Protein AF-A0A6D2LG06-F1 (afdb_monomer_lite)

Secondary structure (DSSP, 8-state):
--HHHHHHHHTS--TT---HHHHHHHHHTTTTIIIIISTTTTTSSEEEEEEEEEETTEEEEEEEEEESSS-HHHHHHHHHHHHHHHHHHTS--HHHHHHHHHHHHHHHTT--HHHHHHHHHTT---TTHHHHHHHHHHH--HHHHHHHHHHHT-TTSTT---------

Radius of gyration: 17.41 Å; chains: 1; bounding box: 49×42×38 Å

Foldseek 3Di:
DVVVVVVVVVVPDPVLDQDLLLQQLQFAPDLLCPDPPQVCPPPPAKGWHWGWDDDPNDTDIDIDIGGPPDFQVVVVVVVLVSLVCSLVSLVDDPVVLVVSLVVSLVVLVVDDPVNQVVCVVVVNDDVCVSVVSSVSSVPDDSVSVSVVSVQARDPPHPNHDDDDDGDD

Structure (mmCIF, N/CA/C/O backbone):
data_AF-A0A6D2LG06-F1
#
_entry.id   AF-A0A6D2LG06-F1
#
loop_
_atom_site.group_PDB
_atom_site.id
_atom_site.type_symbol
_atom_site.label_atom_id
_atom_site.label_alt_id
_atom_site.label_comp_id
_atom_site.label_asym_id
_atom_site.label_entity_id
_atom_site.label_seq_id
_atom_site.pdbx_PDB_ins_code
_atom_site.Cartn_x
_atom_site.Cartn_y
_atom_site.Cartn_z
_atom_site.occupancy
_atom_site.B_iso_or_equiv
_atom_site.auth_seq_id
_atom_site.auth_comp_id
_atom_site.auth_asym_id
_atom_site.auth_atom_id
_atom_site.pdbx_PDB_model_num
ATOM 1 N N . MET A 1 1 ? 32.817 18.901 1.011 1.00 42.38 1 MET A N 1
ATOM 2 C CA . MET A 1 1 ? 32.138 17.784 0.324 1.00 42.38 1 MET A CA 1
ATOM 3 C C . MET A 1 1 ? 31.157 17.001 1.199 1.00 42.38 1 MET A C 1
ATOM 5 O O . MET A 1 1 ? 30.366 16.271 0.635 1.00 42.38 1 MET A O 1
ATOM 9 N N . THR A 1 2 ? 31.165 17.125 2.533 1.00 41.84 2 THR A N 1
ATOM 10 C CA . THR A 1 2 ? 30.118 16.548 3.411 1.00 41.84 2 THR A CA 1
ATOM 11 C C . THR A 1 2 ? 28.991 17.535 3.736 1.00 41.84 2 THR A C 1
ATOM 13 O O . THR A 1 2 ? 27.842 17.131 3.815 1.00 41.84 2 THR A O 1
ATOM 16 N N . ARG A 1 3 ? 29.293 18.837 3.825 1.00 33.38 3 ARG A N 1
ATOM 17 C CA . ARG A 1 3 ? 28.311 19.886 4.161 1.00 33.38 3 ARG A CA 1
ATOM 18 C C . ARG A 1 3 ? 27.255 20.164 3.083 1.00 33.38 3 ARG A C 1
ATOM 20 O O . ARG A 1 3 ? 26.100 20.366 3.414 1.00 33.38 3 ARG A O 1
ATOM 27 N N . GLU A 1 4 ? 27.634 20.123 1.807 1.00 34.78 4 GLU A N 1
ATOM 28 C CA . GLU A 1 4 ? 26.704 20.399 0.694 1.00 34.78 4 GLU A CA 1
ATOM 29 C C . GLU A 1 4 ? 25.677 19.273 0.490 1.00 34.78 4 GLU A C 1
ATOM 31 O O . GLU A 1 4 ? 24.581 19.521 0.000 1.00 34.78 4 GLU A O 1
ATOM 36 N N . VAL A 1 5 ? 26.005 18.038 0.895 1.00 41.12 5 VAL A N 1
ATOM 37 C CA . VAL A 1 5 ? 25.062 16.907 0.857 1.00 41.12 5 VAL A CA 1
ATOM 38 C C . VAL A 1 5 ? 24.043 17.028 1.993 1.00 41.12 5 VAL A C 1
ATOM 40 O O . VAL A 1 5 ? 22.872 16.752 1.780 1.00 41.12 5 VAL A O 1
ATOM 43 N N . GLU A 1 6 ? 24.454 17.501 3.174 1.00 33.97 6 GLU A N 1
ATOM 44 C CA . GLU A 1 6 ? 23.535 17.764 4.292 1.00 33.97 6 GLU A CA 1
ATOM 45 C C . GLU A 1 6 ? 22.590 18.944 4.006 1.00 33.97 6 GLU A C 1
ATOM 47 O O . GLU A 1 6 ? 21.411 18.864 4.340 1.00 33.97 6 GLU A O 1
ATOM 52 N N . GLU A 1 7 ? 23.066 20.003 3.341 1.00 32.66 7 GLU A N 1
ATOM 53 C CA . GLU A 1 7 ? 22.232 21.159 2.969 1.00 32.66 7 GLU A CA 1
ATOM 54 C C . GLU A 1 7 ? 21.207 20.826 1.872 1.00 32.66 7 GLU A C 1
ATOM 56 O O . GLU A 1 7 ? 20.058 21.244 1.977 1.00 32.66 7 GLU A O 1
ATOM 61 N N . LEU A 1 8 ? 21.561 20.002 0.876 1.00 36.19 8 LEU A N 1
ATOM 62 C CA . LEU A 1 8 ? 20.605 19.537 -0.143 1.00 36.19 8 LEU A CA 1
ATOM 63 C C . LEU A 1 8 ? 19.576 18.535 0.407 1.00 36.19 8 LEU A C 1
ATOM 65 O O . LEU A 1 8 ? 18.448 18.478 -0.076 1.00 36.19 8 LEU A O 1
ATOM 69 N N . VAL A 1 9 ? 19.947 17.749 1.422 1.00 40.38 9 VAL A N 1
ATOM 70 C CA . VAL A 1 9 ? 19.045 16.785 2.078 1.00 40.38 9 VAL A CA 1
ATOM 71 C C . VAL A 1 9 ? 18.118 17.481 3.082 1.00 40.38 9 VAL A C 1
ATOM 73 O O . VAL A 1 9 ? 16.970 17.068 3.239 1.00 40.38 9 VAL A O 1
ATOM 76 N N . GLY A 1 10 ? 18.571 18.574 3.706 1.00 31.59 10 GLY A N 1
ATOM 77 C CA . GLY A 1 10 ? 17.781 19.373 4.646 1.00 31.59 10 GLY A CA 1
ATOM 78 C C . GLY A 1 10 ? 16.584 20.102 4.024 1.00 31.59 10 GLY A C 1
ATOM 79 O O . GLY A 1 10 ? 15.622 20.385 4.733 1.00 31.59 10 GLY A O 1
ATOM 80 N N . GLU A 1 11 ? 16.601 20.365 2.713 1.00 30.53 11 GLU A N 1
ATOM 81 C CA . GLU A 1 11 ? 15.498 21.041 2.007 1.00 30.53 11 GLU A CA 1
ATOM 82 C C . GLU A 1 11 ? 14.460 20.084 1.391 1.00 30.53 11 GLU A C 1
ATOM 84 O O . GLU A 1 11 ? 13.410 20.535 0.936 1.00 30.53 11 GLU A O 1
ATOM 89 N N . MET A 1 12 ? 14.703 18.767 1.384 1.00 35.00 12 MET A N 1
ATOM 90 C CA . MET A 1 12 ? 13.849 17.803 0.668 1.00 35.00 12 MET A CA 1
ATOM 91 C C . MET A 1 12 ? 12.936 16.940 1.543 1.00 35.00 12 MET A C 1
ATOM 93 O O . MET A 1 12 ? 12.132 16.180 1.002 1.00 35.00 12 MET A O 1
ATOM 97 N N . ILE A 1 13 ? 13.012 17.051 2.868 1.00 41.22 13 ILE A N 1
ATOM 98 C CA . ILE A 1 13 ? 12.157 16.269 3.764 1.00 41.22 13 ILE A CA 1
ATOM 99 C C . ILE A 1 13 ? 11.499 17.219 4.756 1.00 41.22 13 ILE A C 1
ATOM 101 O O . ILE A 1 13 ? 11.988 17.457 5.859 1.00 41.22 13 ILE A O 1
ATOM 105 N N . GLU A 1 14 ? 10.340 17.755 4.368 1.00 33.69 14 GLU A N 1
ATOM 106 C CA . GLU A 1 14 ? 9.369 18.139 5.385 1.00 33.69 14 GLU A CA 1
ATOM 107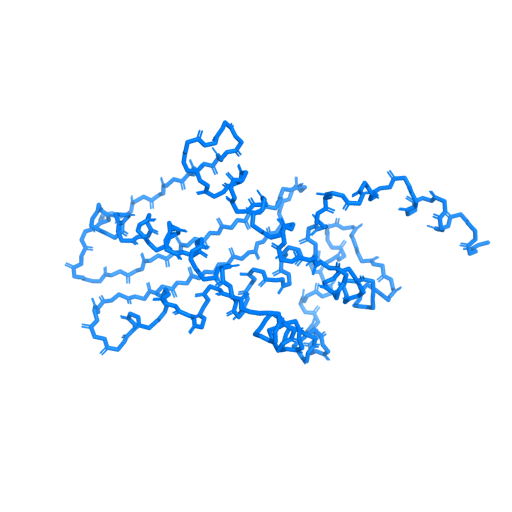 C C . GLU A 1 14 ? 9.100 16.890 6.243 1.00 33.69 14 GLU A C 1
ATOM 109 O O . GLU A 1 14 ? 8.805 15.834 5.678 1.00 33.69 14 GLU A O 1
ATOM 114 N N . PRO A 1 15 ? 9.148 16.976 7.585 1.00 38.56 15 PRO A N 1
ATOM 115 C CA . PRO A 1 15 ? 9.020 15.833 8.506 1.00 38.56 15 PRO A CA 1
ATOM 116 C C . PRO A 1 15 ? 7.653 15.113 8.458 1.00 38.56 15 PRO A C 1
ATOM 118 O O . PRO A 1 15 ? 7.341 14.296 9.319 1.00 38.56 15 PRO A O 1
ATOM 121 N N . GLN A 1 16 ? 6.826 15.444 7.466 1.00 48.50 16 GLN A N 1
ATOM 122 C CA . GLN A 1 16 ? 5.448 15.011 7.254 1.00 48.50 16 GLN A CA 1
ATOM 123 C C . GLN A 1 16 ? 5.297 14.168 5.974 1.00 48.50 16 GLN A C 1
ATOM 125 O O . GLN A 1 16 ? 4.224 13.622 5.723 1.00 48.50 16 GLN A O 1
ATOM 130 N N . HIS A 1 17 ? 6.352 14.047 5.159 1.00 63.69 17 HIS A N 1
ATOM 131 C CA . HIS A 1 17 ? 6.322 13.302 3.905 1.00 63.69 17 HIS A CA 1
ATOM 132 C C . HIS A 1 17 ? 7.264 12.098 3.961 1.00 63.69 17 HIS A C 1
ATOM 134 O O . HIS A 1 17 ? 8.480 12.243 3.992 1.00 63.69 17 HIS A O 1
ATOM 140 N N . MET A 1 18 ? 6.667 10.904 3.953 1.00 74.19 18 MET A N 1
ATOM 141 C CA . MET A 1 18 ? 7.368 9.637 3.752 1.00 74.19 18 MET A CA 1
ATOM 142 C C . MET A 1 18 ? 8.016 9.630 2.365 1.00 74.19 18 MET A C 1
ATOM 144 O O . MET A 1 18 ? 7.338 9.862 1.358 1.00 74.19 18 MET A O 1
ATOM 148 N N . SER A 1 19 ? 9.313 9.351 2.303 1.00 76.56 19 SER A N 1
ATOM 149 C CA . SER A 1 19 ? 10.048 9.265 1.055 1.00 76.56 19 SER A CA 1
ATOM 150 C C . SER A 1 19 ? 9.520 8.113 0.202 1.00 76.56 19 SER A C 1
ATOM 152 O O . SER A 1 19 ? 9.032 7.101 0.714 1.00 76.56 19 SER A O 1
ATOM 154 N N . PRO A 1 20 ? 9.647 8.212 -1.126 1.00 73.62 20 PRO A N 1
ATOM 155 C CA . PRO A 1 20 ? 9.288 7.125 -2.023 1.00 73.62 20 PRO A CA 1
ATOM 156 C C . PRO A 1 20 ? 9.930 5.774 -1.706 1.00 73.62 20 PRO A C 1
ATOM 158 O O . PRO A 1 20 ? 9.321 4.734 -1.946 1.00 73.62 20 PRO A O 1
ATOM 161 N N . LEU A 1 21 ? 11.165 5.790 -1.202 1.00 73.25 21 LEU A N 1
ATOM 162 C CA . LEU A 1 21 ? 11.907 4.577 -0.882 1.00 73.25 21 LEU A CA 1
ATOM 163 C C . LEU A 1 21 ? 11.413 3.987 0.434 1.00 73.25 21 LEU A C 1
ATOM 165 O O . LEU A 1 21 ? 11.135 2.796 0.475 1.00 73.25 21 LEU A O 1
ATOM 169 N N . ALA A 1 22 ? 11.185 4.811 1.463 1.00 76.88 22 ALA A N 1
ATOM 170 C CA . ALA A 1 22 ? 10.521 4.362 2.685 1.00 76.88 22 ALA A CA 1
ATOM 171 C C . ALA A 1 22 ? 9.117 3.811 2.388 1.00 76.88 22 ALA A C 1
ATOM 173 O O . ALA A 1 22 ? 8.755 2.750 2.890 1.00 76.88 22 ALA A O 1
ATOM 174 N N . PHE A 1 23 ? 8.360 4.465 1.502 1.00 78.38 23 PHE A N 1
ATOM 175 C CA . PHE A 1 23 ? 7.058 3.992 1.037 1.00 78.38 23 PHE A CA 1
ATOM 176 C C . PHE A 1 23 ? 7.151 2.631 0.343 1.00 78.38 23 PHE A C 1
ATOM 178 O O . PHE A 1 23 ? 6.458 1.695 0.736 1.00 78.38 23 PHE A O 1
ATOM 185 N N . LYS A 1 24 ? 8.026 2.489 -0.658 1.00 76.44 24 LYS A N 1
ATOM 186 C CA . LYS A 1 24 ? 8.231 1.210 -1.347 1.00 76.44 24 LYS A CA 1
ATOM 187 C C . LYS A 1 24 ? 8.612 0.125 -0.341 1.00 76.44 24 LYS A C 1
ATOM 189 O O . LYS A 1 24 ? 7.967 -0.911 -0.294 1.00 76.44 24 LYS A O 1
ATOM 194 N N . THR A 1 25 ? 9.576 0.396 0.526 1.00 76.12 25 THR A N 1
ATOM 195 C CA . THR A 1 25 ? 10.083 -0.547 1.528 1.00 76.12 25 THR A CA 1
ATOM 196 C C . THR A 1 25 ? 9.021 -0.970 2.551 1.00 76.12 25 THR A C 1
ATOM 198 O O . THR A 1 25 ? 8.910 -2.153 2.868 1.00 76.12 25 THR A O 1
ATOM 201 N N . LEU A 1 26 ? 8.173 -0.048 3.012 1.00 76.19 26 LEU A N 1
ATOM 202 C CA . LEU A 1 26 ? 7.071 -0.359 3.924 1.00 76.19 26 LEU A CA 1
ATOM 203 C C . LEU A 1 26 ? 5.962 -1.170 3.224 1.00 76.19 26 LEU A C 1
ATOM 205 O O . LEU A 1 26 ? 5.552 -2.248 3.668 1.00 76.19 26 LEU A O 1
ATOM 209 N N . PHE A 1 27 ? 5.468 -0.677 2.095 1.00 74.44 27 PHE A N 1
ATOM 210 C CA . PHE A 1 27 ? 4.250 -1.208 1.482 1.00 74.44 27 PHE A CA 1
ATOM 211 C C . PHE A 1 27 ? 4.489 -2.394 0.534 1.00 74.44 27 PHE A C 1
ATOM 213 O O . PHE A 1 27 ? 3.520 -3.031 0.125 1.00 74.44 27 PHE A O 1
ATOM 220 N N . SER A 1 28 ? 5.743 -2.718 0.198 1.00 65.62 28 SER A N 1
ATOM 221 C CA . SER A 1 28 ? 6.082 -3.758 -0.782 1.00 65.62 28 SER A CA 1
ATOM 222 C C . SER A 1 28 ? 5.862 -5.189 -0.279 1.00 65.62 28 SER A C 1
ATOM 224 O O . SER A 1 28 ? 5.383 -5.995 -1.069 1.00 65.62 28 SER A O 1
ATOM 226 N N . ARG A 1 29 ? 6.198 -5.556 0.976 1.00 59.00 29 ARG A N 1
ATOM 227 C CA . ARG A 1 29 ? 6.315 -7.003 1.314 1.00 59.00 29 ARG A CA 1
ATOM 228 C C . ARG A 1 29 ? 5.766 -7.529 2.649 1.00 59.00 29 ARG A C 1
ATOM 230 O O . ARG A 1 29 ? 5.432 -8.705 2.667 1.00 59.00 29 ARG A O 1
ATOM 237 N N . PRO A 1 30 ? 5.592 -6.765 3.749 1.00 53.97 30 PRO A N 1
ATOM 238 C CA . PRO A 1 30 ? 4.996 -7.382 4.951 1.00 53.97 30 PRO A CA 1
ATOM 239 C C . PRO A 1 30 ? 3.663 -6.785 5.422 1.00 53.97 30 PRO A C 1
ATOM 241 O O . PRO A 1 30 ? 2.881 -7.490 6.053 1.00 53.97 30 PRO A O 1
ATOM 244 N N . PHE A 1 31 ? 3.348 -5.516 5.138 1.00 51.00 31 PHE A N 1
ATOM 245 C CA . PHE A 1 31 ? 2.229 -4.868 5.843 1.00 51.00 31 PHE A CA 1
ATOM 246 C C . PHE A 1 31 ? 0.852 -5.306 5.332 1.00 51.00 31 PHE A C 1
ATOM 248 O O . PHE A 1 31 ? -0.063 -5.564 6.112 1.00 51.00 31 PHE A O 1
ATOM 255 N N . LEU A 1 32 ? 0.710 -5.408 4.010 1.00 49.75 32 LEU A N 1
ATOM 256 C CA . LEU A 1 32 ? -0.547 -5.803 3.373 1.00 49.75 32 LEU A CA 1
ATOM 257 C C . LEU A 1 32 ? -0.572 -7.307 3.097 1.00 49.75 32 LEU A C 1
ATOM 259 O O . LEU A 1 32 ? -1.595 -7.947 3.326 1.00 49.75 32 LEU A O 1
ATOM 263 N N . GLN A 1 33 ? 0.580 -7.873 2.725 1.00 48.03 33 GLN A N 1
ATOM 264 C CA . GLN A 1 33 ? 0.729 -9.277 2.351 1.00 48.03 33 GLN A CA 1
ATOM 265 C C . GLN A 1 33 ? 0.427 -10.242 3.513 1.00 48.03 33 GLN A C 1
ATOM 267 O O . GLN A 1 33 ? -0.231 -11.254 3.304 1.00 48.03 33 GLN A O 1
ATOM 272 N N . ASP A 1 34 ? 0.823 -9.921 4.750 1.00 47.56 34 ASP A N 1
ATOM 273 C CA . ASP A 1 34 ? 0.810 -10.901 5.849 1.00 47.56 34 ASP A CA 1
ATOM 274 C C . ASP A 1 34 ? -0.499 -10.920 6.670 1.00 47.56 34 ASP A C 1
ATOM 276 O O . ASP A 1 34 ? -0.826 -11.901 7.349 1.00 47.56 34 ASP A O 1
ATOM 280 N N . ARG A 1 35 ? -1.303 -9.843 6.627 1.00 50.00 35 ARG A N 1
ATOM 281 C CA . ARG A 1 35 ? -2.362 -9.660 7.637 1.00 50.00 35 ARG A CA 1
ATOM 282 C C . ARG A 1 35 ? -3.805 -9.888 7.227 1.00 50.00 35 ARG A C 1
ATOM 284 O O . ARG A 1 35 ? -4.560 -10.184 8.139 1.00 50.00 35 ARG A O 1
ATOM 291 N N . ASP A 1 36 ? -4.187 -9.865 5.949 1.00 49.75 36 ASP A N 1
ATOM 292 C CA . ASP A 1 36 ? -5.520 -10.359 5.532 1.00 49.75 36 ASP A CA 1
ATOM 293 C C . ASP A 1 36 ? -5.735 -10.429 4.009 1.00 49.75 36 ASP A C 1
ATOM 295 O O . ASP A 1 36 ? -6.592 -11.195 3.568 1.00 49.75 36 ASP A O 1
ATOM 299 N N . CYS A 1 37 ? -4.990 -9.681 3.177 1.00 48.72 37 CYS A N 1
ATOM 300 C CA . CYS A 1 37 ? -5.258 -9.690 1.731 1.00 48.72 37 CYS A CA 1
ATOM 301 C C . CYS A 1 37 ? -4.825 -10.997 1.042 1.00 48.72 37 CYS A C 1
ATOM 303 O O . CYS A 1 37 ? -5.506 -11.438 0.112 1.00 48.72 37 CYS A O 1
ATOM 305 N N . ASN A 1 38 ? -3.768 -11.658 1.537 1.00 45.06 38 ASN A N 1
ATOM 306 C CA . ASN A 1 38 ? -3.281 -12.936 0.996 1.00 45.06 38 ASN A CA 1
ATOM 307 C C . ASN A 1 38 ? -3.733 -14.169 1.789 1.00 45.06 38 ASN A C 1
ATOM 309 O O . ASN A 1 38 ? -3.704 -15.268 1.249 1.00 45.06 38 ASN A O 1
ATOM 313 N N . LYS A 1 39 ? -4.278 -14.039 3.012 1.00 49.38 39 LYS A N 1
ATOM 314 C CA . LYS A 1 39 ? -4.906 -15.189 3.720 1.00 49.38 39 LYS A CA 1
ATOM 315 C C . LYS A 1 39 ? -6.130 -15.764 2.987 1.00 49.38 39 LYS A C 1
ATOM 317 O O . LYS A 1 39 ? -6.704 -16.777 3.375 1.00 49.38 39 LYS A O 1
ATOM 322 N N . THR A 1 40 ? -6.503 -15.119 1.894 1.00 49.75 40 THR A N 1
ATOM 323 C CA . THR A 1 40 ? -7.466 -15.529 0.883 1.00 49.75 40 THR A CA 1
ATOM 324 C C . THR A 1 40 ? -6.950 -16.615 -0.079 1.00 49.75 40 THR A C 1
ATOM 326 O O . THR A 1 40 ? -7.749 -17.150 -0.850 1.00 49.75 40 THR A O 1
ATOM 329 N N . GLU A 1 41 ? -5.660 -16.974 -0.038 1.00 45.28 41 GLU A N 1
ATOM 330 C CA . GLU A 1 41 ? -5.032 -17.896 -0.999 1.00 45.28 41 GLU A CA 1
ATOM 331 C C . GLU A 1 41 ? -5.454 -19.367 -0.852 1.00 45.28 41 GLU A C 1
ATOM 333 O O . GLU A 1 41 ? -5.611 -20.047 -1.864 1.00 45.28 41 GLU A O 1
ATOM 338 N N . GLU A 1 42 ? -5.749 -19.880 0.346 1.00 46.97 42 GLU A N 1
ATOM 339 C CA . GLU A 1 42 ? -5.974 -21.334 0.494 1.00 46.97 42 GLU A CA 1
ATOM 340 C C . GLU A 1 42 ? -7.444 -21.789 0.400 1.00 46.97 42 GLU A C 1
ATOM 342 O O . GLU A 1 42 ? -7.734 -22.980 0.508 1.00 46.97 42 GLU A O 1
ATOM 347 N N . GLY A 1 43 ? -8.400 -20.885 0.131 1.00 53.75 43 GLY A N 1
ATOM 348 C CA . GLY A 1 43 ? -9.827 -21.258 0.115 1.00 53.75 43 GLY A CA 1
ATOM 349 C C . GLY A 1 43 ? -10.741 -20.549 -0.882 1.00 53.75 43 GLY A C 1
ATOM 350 O O . GLY A 1 43 ? -11.877 -20.991 -1.065 1.00 53.75 43 GLY A O 1
ATOM 351 N N . LEU A 1 44 ? -10.296 -19.469 -1.534 1.00 59.19 44 LEU A N 1
ATOM 352 C CA . LEU A 1 44 ? -11.199 -18.581 -2.280 1.00 59.19 44 LEU A CA 1
ATOM 353 C C . LEU A 1 44 ? -10.945 -18.522 -3.789 1.00 59.19 44 LEU A C 1
ATOM 355 O O . LEU A 1 44 ? -11.720 -17.885 -4.483 1.00 59.19 44 LEU A O 1
ATOM 359 N N . GLY A 1 45 ? -9.963 -19.245 -4.340 1.00 69.12 45 GLY A N 1
ATOM 360 C CA . GLY A 1 45 ? -9.853 -19.470 -5.793 1.00 69.12 45 GLY A CA 1
ATOM 361 C C . GLY A 1 45 ? -9.429 -18.250 -6.625 1.00 69.12 45 GLY A C 1
ATOM 362 O O . GLY A 1 45 ? -9.828 -18.129 -7.790 1.00 69.12 45 GLY A O 1
ATOM 363 N N . TYR A 1 46 ? -8.650 -17.342 -6.039 1.00 72.12 46 TYR A N 1
ATOM 364 C CA . TYR A 1 46 ? -7.983 -16.249 -6.743 1.00 72.12 46 TYR A CA 1
ATOM 365 C C . TYR A 1 46 ? -6.630 -15.930 -6.104 1.00 72.12 46 TYR A C 1
ATOM 367 O O . TYR A 1 46 ? -6.461 -16.111 -4.902 1.00 72.12 46 TYR A O 1
ATOM 3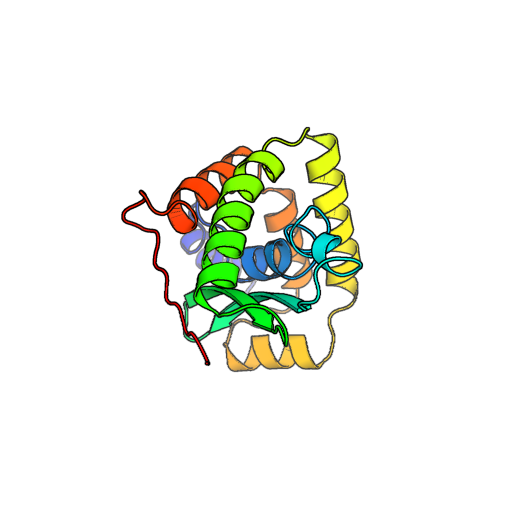75 N N . ASN A 1 47 ? -5.687 -15.472 -6.926 1.00 76.38 47 ASN A N 1
ATOM 376 C CA . ASN A 1 47 ? -4.368 -15.012 -6.503 1.00 76.38 47 ASN A CA 1
ATOM 377 C C . ASN A 1 47 ? -4.402 -13.493 -6.291 1.00 76.38 47 ASN A C 1
ATOM 379 O O . ASN A 1 47 ? -5.026 -12.792 -7.094 1.00 76.38 47 ASN A O 1
ATOM 383 N N . VAL A 1 48 ? -3.753 -13.005 -5.234 1.00 77.50 48 VAL A N 1
ATOM 384 C CA . VAL A 1 48 ? -3.640 -11.583 -4.898 1.00 77.50 48 VAL A CA 1
ATOM 385 C C . VAL A 1 48 ? -2.168 -11.209 -4.818 1.00 77.50 48 VAL A C 1
ATOM 387 O O . VAL A 1 48 ? -1.411 -11.757 -4.021 1.00 77.50 48 VAL A O 1
ATOM 390 N N . GLU A 1 49 ? -1.785 -10.221 -5.610 1.00 78.25 49 GLU A N 1
ATOM 391 C CA . GLU A 1 49 ? -0.465 -9.615 -5.574 1.00 78.25 49 GLU A CA 1
ATOM 392 C C . GLU A 1 49 ? -0.605 -8.137 -5.214 1.00 78.25 49 GLU A C 1
ATOM 394 O O . GLU A 1 49 ? -1.411 -7.412 -5.800 1.00 78.25 49 GLU A O 1
ATOM 399 N N . CYS A 1 50 ? 0.179 -7.694 -4.238 1.00 77.94 50 CYS A N 1
ATOM 400 C CA . CYS A 1 50 ? 0.254 -6.305 -3.811 1.00 77.94 50 CYS A CA 1
ATOM 401 C C . CYS A 1 50 ? 1.655 -5.792 -4.119 1.00 77.94 50 CYS A C 1
ATOM 403 O O . CYS A 1 50 ? 2.635 -6.443 -3.766 1.00 77.94 50 CYS A O 1
ATOM 405 N N . MET A 1 51 ? 1.752 -4.620 -4.740 1.00 77.38 51 MET A N 1
ATOM 406 C CA . MET A 1 51 ? 3.037 -4.026 -5.081 1.00 77.38 51 MET A CA 1
ATOM 407 C C . MET A 1 51 ? 3.018 -2.528 -4.814 1.00 77.38 51 MET A C 1
ATOM 409 O O . MET A 1 51 ? 2.140 -1.806 -5.292 1.00 77.38 51 MET A O 1
ATOM 413 N N . ALA A 1 52 ? 4.018 -2.069 -4.067 1.00 81.00 52 ALA A N 1
ATOM 414 C CA . ALA A 1 52 ? 4.357 -0.663 -3.947 1.00 81.00 52 ALA A CA 1
ATOM 415 C C . ALA A 1 52 ? 5.506 -0.359 -4.903 1.00 81.00 52 ALA A C 1
ATOM 417 O O . ALA A 1 52 ? 6.521 -1.056 -4.901 1.00 81.00 52 ALA A O 1
ATOM 418 N N . ASP A 1 53 ? 5.349 0.682 -5.707 1.00 78.62 53 ASP A N 1
ATOM 419 C CA . ASP A 1 53 ? 6.362 1.069 -6.672 1.00 78.62 53 ASP A CA 1
ATOM 420 C C . ASP A 1 53 ? 6.491 2.581 -6.780 1.00 78.62 53 ASP A C 1
ATOM 422 O O . ASP A 1 53 ? 5.633 3.338 -6.320 1.00 78.62 53 ASP A O 1
ATOM 426 N N . PHE A 1 54 ? 7.568 3.027 -7.407 1.00 74.31 54 PHE A N 1
ATOM 427 C CA . PHE A 1 54 ? 7.755 4.423 -7.741 1.00 74.31 54 PHE A CA 1
ATOM 428 C C . PHE A 1 54 ? 8.193 4.535 -9.185 1.00 74.31 54 PHE A C 1
ATOM 430 O O . PHE A 1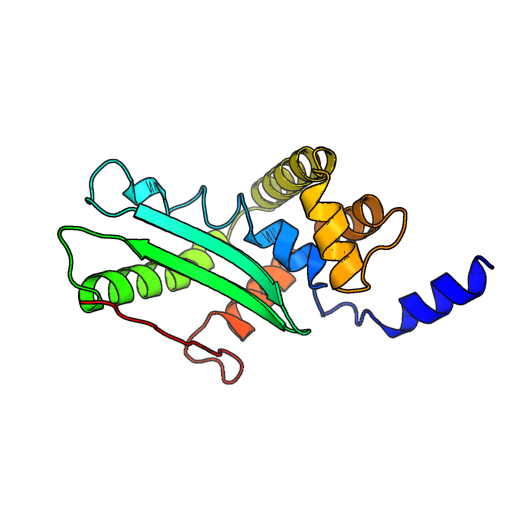 54 ? 9.279 4.103 -9.527 1.00 74.31 54 PHE A O 1
ATOM 437 N N . VAL A 1 55 ? 7.377 5.159 -10.025 1.00 73.00 55 VAL A N 1
ATOM 438 C CA . VAL A 1 55 ? 7.696 5.304 -11.446 1.00 73.00 55 VAL A CA 1
ATOM 439 C C . VAL A 1 55 ? 7.444 6.744 -11.860 1.00 73.00 55 VAL A C 1
ATOM 441 O O . VAL A 1 55 ? 6.422 7.337 -11.518 1.00 73.00 55 VAL A O 1
ATOM 444 N N . GLY A 1 56 ? 8.398 7.338 -12.581 1.00 69.50 56 GLY A N 1
ATOM 445 C CA . GLY A 1 56 ? 8.241 8.682 -13.148 1.00 69.50 56 GLY A CA 1
ATOM 446 C C . GLY A 1 56 ? 8.022 9.792 -12.112 1.00 69.50 56 GLY A C 1
ATOM 447 O O . GLY A 1 56 ? 7.358 10.779 -12.417 1.00 69.50 56 GLY A O 1
ATOM 448 N N . GLY A 1 57 ? 8.547 9.640 -10.892 1.00 73.00 57 GLY A N 1
ATOM 449 C CA . GLY A 1 57 ? 8.368 10.630 -9.824 1.00 73.00 57 GLY A CA 1
ATOM 450 C C . GLY A 1 57 ? 7.158 10.383 -8.916 1.00 73.00 57 GLY A C 1
ATOM 451 O O . GLY A 1 57 ? 6.913 11.184 -8.017 1.00 73.00 57 GLY A O 1
ATOM 452 N N . ILE A 1 58 ? 6.393 9.312 -9.146 1.00 79.00 58 ILE A N 1
ATOM 453 C CA . ILE A 1 58 ? 5.114 9.065 -8.475 1.00 79.00 58 ILE A CA 1
ATOM 454 C C . ILE A 1 58 ? 5.175 7.745 -7.707 1.00 79.00 58 ILE A C 1
ATOM 456 O O . ILE A 1 58 ? 5.396 6.692 -8.302 1.00 79.00 58 ILE A O 1
ATOM 460 N N . SER A 1 59 ? 4.923 7.802 -6.396 1.00 82.00 59 SER A N 1
ATOM 461 C CA . SER A 1 59 ? 4.677 6.613 -5.573 1.00 82.00 59 SER A CA 1
ATOM 462 C C . SER A 1 59 ? 3.299 6.044 -5.895 1.00 82.00 59 SER A C 1
ATOM 464 O O . SER A 1 59 ? 2.303 6.768 -5.877 1.00 82.00 59 SER A O 1
ATOM 466 N N . SER A 1 60 ? 3.232 4.749 -6.170 1.00 85.44 60 SER A N 1
ATOM 467 C CA . SER A 1 60 ? 1.995 4.045 -6.488 1.00 85.44 60 SER A CA 1
ATOM 468 C C . SER A 1 60 ? 1.885 2.756 -5.688 1.00 85.44 60 SER A C 1
ATOM 470 O O . SER A 1 60 ? 2.879 2.097 -5.390 1.00 85.44 60 SER A O 1
ATOM 472 N N . PHE A 1 61 ? 0.655 2.403 -5.339 1.00 84.62 61 PHE A N 1
ATOM 473 C CA . PHE A 1 61 ? 0.328 1.111 -4.765 1.00 84.62 61 PHE A CA 1
ATOM 474 C C . PHE A 1 61 ? -0.689 0.427 -5.667 1.00 84.62 61 PHE A C 1
ATOM 476 O O . PHE A 1 61 ? -1.695 1.030 -6.045 1.00 84.62 61 PHE A O 1
ATOM 483 N N . SER A 1 62 ? -0.420 -0.824 -6.015 1.00 85.06 62 SER A N 1
ATOM 484 C CA . SER A 1 62 ? -1.256 -1.618 -6.903 1.00 85.06 62 SER A CA 1
ATOM 485 C C . SER A 1 62 ? -1.627 -2.942 -6.249 1.00 85.06 62 SER A C 1
ATOM 487 O O . SER A 1 62 ? -0.832 -3.542 -5.527 1.00 85.06 62 SER A O 1
ATOM 489 N N . VAL A 1 63 ? -2.863 -3.371 -6.503 1.00 84.00 63 VAL A N 1
ATOM 490 C CA . VAL A 1 63 ? -3.370 -4.688 -6.122 1.00 84.00 63 VAL A CA 1
ATOM 491 C C . VAL A 1 63 ? -3.840 -5.371 -7.393 1.00 84.00 63 VAL A C 1
ATOM 493 O O . VAL A 1 63 ? -4.788 -4.911 -8.035 1.00 84.00 63 VAL A O 1
ATOM 496 N N . THR A 1 64 ? -3.182 -6.463 -7.745 1.00 84.81 64 THR A N 1
ATOM 497 C CA . THR A 1 64 ? -3.527 -7.301 -8.887 1.00 84.81 64 THR A CA 1
ATOM 498 C C . THR A 1 64 ? -4.216 -8.549 -8.370 1.00 84.81 64 THR A C 1
ATOM 500 O O . THR A 1 64 ? -3.703 -9.236 -7.490 1.00 84.81 64 THR A O 1
ATOM 503 N N . VAL A 1 65 ? -5.396 -8.850 -8.913 1.00 84.62 65 VAL A N 1
ATOM 504 C CA . VAL A 1 65 ? -6.142 -10.053 -8.542 1.00 84.62 65 VAL A CA 1
ATOM 505 C C . VAL A 1 65 ? -6.482 -10.847 -9.784 1.00 84.62 65 VAL A C 1
ATOM 507 O O . VAL A 1 65 ? -7.105 -10.332 -10.711 1.00 84.62 65 VAL A O 1
ATOM 510 N N . ILE A 1 66 ? -6.088 -12.116 -9.785 1.00 84.69 66 ILE A N 1
ATOM 511 C CA . ILE A 1 66 ? -6.321 -13.038 -10.893 1.00 84.69 66 ILE A CA 1
ATOM 512 C C . ILE A 1 66 ? -7.218 -14.161 -10.391 1.00 84.69 66 ILE A C 1
ATOM 514 O O . ILE A 1 66 ? -6.869 -14.880 -9.455 1.00 84.69 66 ILE A O 1
ATOM 518 N N . SER A 1 67 ? -8.377 -14.338 -11.023 1.00 85.00 67 SER A N 1
ATOM 519 C CA . SER A 1 67 ? -9.301 -15.426 -10.705 1.00 85.00 67 SER A CA 1
ATOM 520 C C . SER A 1 67 ? -9.785 -16.134 -11.956 1.00 85.00 67 SER A C 1
ATOM 522 O O . SER A 1 67 ? -10.075 -15.501 -12.964 1.00 85.00 67 SER A O 1
ATOM 524 N N . SER A 1 68 ? -9.956 -17.451 -11.850 1.00 85.56 68 SER A N 1
ATOM 525 C CA . SER A 1 68 ? -10.659 -18.268 -12.844 1.00 85.56 68 SER A CA 1
ATOM 526 C C . SER A 1 68 ? -12.147 -18.463 -12.529 1.00 85.56 68 SER A C 1
ATOM 528 O O . SER A 1 68 ? -12.857 -19.108 -13.297 1.00 85.56 68 SER A O 1
ATOM 530 N N . ARG A 1 69 ? -12.628 -17.955 -11.384 1.00 85.88 69 ARG A N 1
ATOM 531 C CA . ARG A 1 69 ? -13.977 -18.231 -10.857 1.00 85.88 69 ARG A CA 1
ATOM 532 C C . ARG A 1 69 ? -14.836 -16.990 -10.676 1.00 85.88 69 ARG A C 1
ATOM 534 O O . ARG A 1 69 ? -16.056 -17.080 -10.787 1.00 85.88 69 ARG A O 1
ATOM 541 N N . TYR A 1 70 ? -14.222 -15.856 -10.357 1.00 86.44 70 TYR A N 1
ATOM 542 C CA . TYR A 1 70 ? -14.940 -14.637 -10.003 1.00 86.44 70 TYR A CA 1
ATOM 543 C C . TYR A 1 70 ? -14.765 -13.572 -11.072 1.00 86.44 70 TYR A C 1
ATOM 545 O O . TYR A 1 70 ? -13.676 -13.382 -11.606 1.00 86.44 70 TYR A O 1
ATOM 553 N N . ASN A 1 71 ? -15.850 -12.852 -11.352 1.00 88.94 71 ASN A N 1
ATOM 554 C CA . ASN A 1 71 ? -15.802 -11.720 -12.265 1.00 88.94 71 ASN A CA 1
ATOM 555 C C . ASN A 1 71 ? -15.045 -10.525 -11.640 1.00 88.94 71 ASN A C 1
ATOM 557 O O . ASN A 1 71 ? -15.007 -10.389 -10.409 1.00 88.94 71 ASN A O 1
ATOM 561 N N . PRO A 1 72 ? -14.492 -9.618 -12.466 1.00 90.31 72 PRO A N 1
ATOM 562 C CA . PRO A 1 72 ? -13.761 -8.445 -11.986 1.00 90.31 72 PRO A CA 1
ATOM 563 C C . PRO A 1 72 ? -14.554 -7.549 -11.028 1.00 90.31 72 PRO A C 1
ATOM 565 O O . PRO A 1 72 ? -13.978 -6.984 -10.104 1.00 90.31 72 PRO A O 1
ATOM 568 N N . THR A 1 73 ? -15.878 -7.436 -11.188 1.00 89.69 73 THR A N 1
ATOM 569 C CA . THR A 1 73 ? -16.728 -6.621 -10.302 1.00 89.69 73 THR A CA 1
ATOM 570 C C . THR A 1 73 ? -16.744 -7.154 -8.868 1.00 89.69 73 THR A C 1
ATOM 572 O O . THR A 1 73 ? -16.625 -6.382 -7.917 1.00 89.69 73 THR A O 1
ATOM 575 N N . PHE A 1 74 ? -16.856 -8.475 -8.701 1.00 88.12 74 PHE A N 1
ATOM 576 C CA . PHE A 1 74 ? -16.798 -9.128 -7.396 1.00 88.12 74 PHE A CA 1
ATOM 577 C C . PHE A 1 74 ? -15.427 -8.932 -6.745 1.00 88.12 74 PHE A C 1
ATOM 579 O O . PHE A 1 74 ? -15.344 -8.590 -5.564 1.00 88.12 74 PHE A O 1
ATOM 586 N N . LEU A 1 75 ? -14.357 -9.114 -7.521 1.00 86.56 75 LEU A N 1
ATOM 587 C CA . LEU A 1 75 ? -12.986 -8.963 -7.034 1.00 86.56 75 LEU A CA 1
ATOM 588 C C . LEU A 1 75 ? -12.693 -7.518 -6.628 1.00 86.56 75 LEU A C 1
ATOM 590 O O . LEU A 1 75 ? -12.166 -7.290 -5.544 1.00 86.56 75 LEU A O 1
ATOM 594 N N . LEU A 1 76 ? -13.118 -6.536 -7.424 1.00 88.12 76 LEU A N 1
ATOM 595 C CA . LEU A 1 76 ? -12.969 -5.120 -7.093 1.00 88.12 76 LEU A CA 1
ATOM 596 C C . LEU A 1 76 ? -13.652 -4.769 -5.767 1.00 88.12 76 LEU A C 1
ATOM 598 O O . LEU A 1 76 ? -13.069 -4.085 -4.929 1.00 88.12 76 LEU A O 1
ATOM 602 N N . HIS A 1 77 ? -14.868 -5.274 -5.544 1.00 85.94 77 HIS A N 1
ATOM 603 C CA . HIS A 1 77 ? -15.558 -5.068 -4.274 1.00 85.94 77 HIS A CA 1
ATOM 604 C C . HIS A 1 77 ? -14.767 -5.652 -3.094 1.00 85.94 77 HIS A C 1
ATOM 606 O O . HIS A 1 77 ? -14.646 -5.007 -2.052 1.00 85.94 77 HIS A O 1
ATOM 612 N N . ARG A 1 78 ? -14.181 -6.844 -3.264 1.00 82.38 78 ARG A N 1
ATOM 613 C CA . ARG A 1 78 ? -13.323 -7.469 -2.246 1.00 82.38 78 ARG A CA 1
ATOM 614 C C . ARG A 1 78 ? -12.053 -6.670 -1.974 1.00 82.38 78 ARG A C 1
ATOM 616 O O . ARG A 1 78 ? -11.695 -6.516 -0.810 1.00 82.38 78 ARG A O 1
ATOM 623 N N . ILE A 1 79 ? -11.408 -6.139 -3.009 1.00 82.94 79 ILE A N 1
ATOM 624 C CA . ILE A 1 79 ? -10.219 -5.289 -2.866 1.00 82.94 79 ILE A CA 1
ATOM 625 C C . ILE A 1 79 ? -10.563 -4.034 -2.063 1.00 82.94 79 ILE A C 1
ATOM 627 O O . ILE A 1 79 ? -9.857 -3.718 -1.110 1.00 82.94 79 ILE A O 1
ATOM 631 N N . ASN A 1 80 ? -11.675 -3.360 -2.374 1.00 83.19 80 ASN A N 1
ATOM 632 C CA . ASN A 1 80 ? -12.095 -2.162 -1.638 1.00 83.19 80 ASN A CA 1
ATOM 633 C C . ASN A 1 80 ? -12.331 -2.470 -0.157 1.00 83.19 80 ASN A C 1
ATOM 635 O O . ASN A 1 80 ? -11.777 -1.799 0.707 1.00 83.19 80 ASN A O 1
ATOM 639 N N . GLN A 1 81 ? -13.061 -3.553 0.133 1.00 79.00 81 GLN A N 1
ATOM 640 C CA . GLN A 1 81 ? -13.250 -4.022 1.508 1.00 79.00 81 GLN A CA 1
ATOM 641 C C . GLN A 1 81 ? -11.921 -4.319 2.208 1.00 79.00 81 GLN A C 1
ATOM 643 O O . GLN A 1 81 ? -11.791 -4.073 3.405 1.00 79.00 81 GLN A O 1
ATOM 648 N N . CYS A 1 82 ? -10.944 -4.878 1.492 1.00 76.50 82 CYS A N 1
ATOM 649 C CA . CYS A 1 82 ? -9.628 -5.150 2.048 1.00 76.50 82 CYS A CA 1
ATOM 650 C C . CYS A 1 82 ? -8.891 -3.853 2.389 1.00 76.50 82 CYS A C 1
ATOM 652 O O . CYS A 1 82 ? -8.402 -3.721 3.506 1.00 76.50 82 CYS A O 1
ATOM 654 N N . ILE A 1 83 ? -8.854 -2.884 1.473 1.00 77.56 83 ILE A N 1
ATOM 655 C CA . ILE A 1 83 ? -8.193 -1.585 1.679 1.00 77.56 83 ILE A CA 1
ATOM 656 C C . ILE A 1 83 ? -8.815 -0.839 2.869 1.00 77.56 83 ILE A C 1
ATOM 658 O O . ILE A 1 83 ? -8.086 -0.293 3.701 1.00 77.56 83 ILE A O 1
ATOM 662 N N . ASP A 1 84 ? -10.143 -0.884 3.002 1.00 74.38 84 ASP A N 1
ATOM 663 C CA . ASP A 1 84 ? -10.856 -0.297 4.139 1.00 74.38 84 ASP A CA 1
ATOM 664 C C . ASP A 1 84 ? -10.489 -0.991 5.458 1.00 74.38 84 ASP A C 1
ATOM 666 O O . ASP A 1 84 ? -10.243 -0.331 6.469 1.00 74.38 84 ASP A O 1
ATOM 670 N N . LYS A 1 85 ? -10.386 -2.327 5.454 1.00 67.75 85 LYS A N 1
ATOM 671 C CA . LYS A 1 85 ? -9.938 -3.110 6.618 1.00 67.75 85 LYS A CA 1
ATOM 672 C C . LYS A 1 85 ? -8.473 -2.876 6.972 1.00 67.75 85 LYS A C 1
ATOM 674 O O . LYS A 1 85 ? -8.133 -2.946 8.149 1.00 67.75 85 LYS A O 1
ATOM 679 N N . CYS A 1 86 ? -7.620 -2.540 6.003 1.00 67.75 86 CYS A N 1
ATOM 680 C CA . CYS A 1 86 ? -6.215 -2.214 6.264 1.00 67.75 86 CYS A CA 1
ATOM 681 C C . CYS A 1 86 ? -6.061 -1.009 7.195 1.00 67.75 86 CYS A C 1
ATOM 683 O O . CYS A 1 86 ? -5.081 -0.924 7.927 1.00 67.75 86 CYS A O 1
ATOM 685 N N . ARG A 1 87 ? -7.067 -0.130 7.261 1.00 65.12 87 ARG A N 1
ATOM 686 C CA . ARG A 1 87 ? -7.131 0.917 8.281 1.00 65.12 87 ARG A CA 1
ATOM 687 C C . ARG A 1 87 ? -7.148 0.355 9.705 1.00 65.12 87 ARG A C 1
ATOM 689 O O . ARG A 1 87 ? -6.506 0.916 10.579 1.00 65.12 87 ARG A O 1
ATOM 696 N N . GLY A 1 88 ? -7.878 -0.737 9.932 1.00 58.34 88 GLY A N 1
ATOM 697 C CA . GLY A 1 88 ? -7.904 -1.441 11.218 1.00 58.34 88 GLY A CA 1
ATOM 698 C C . GLY A 1 88 ? -6.617 -2.223 11.487 1.00 58.34 88 GLY A C 1
ATOM 699 O O . GLY A 1 88 ? -6.237 -2.391 12.636 1.00 58.34 88 GLY A O 1
ATOM 700 N N . LEU A 1 89 ? -5.899 -2.634 10.436 1.00 57.66 89 LEU A N 1
ATOM 701 C CA . LEU A 1 89 ? -4.563 -3.233 10.555 1.00 57.66 89 LEU A CA 1
ATOM 702 C C . LEU A 1 89 ? -3.474 -2.207 10.910 1.00 57.66 89 LEU A C 1
ATOM 704 O O . LEU A 1 89 ? -2.404 -2.598 11.362 1.00 57.66 89 LEU A O 1
ATOM 708 N N . LEU A 1 90 ? -3.747 -0.912 10.729 1.00 64.94 90 LEU A N 1
ATOM 709 C CA . LEU A 1 90 ? -2.924 0.197 11.221 1.00 64.94 90 LEU A CA 1
ATOM 710 C C . LEU A 1 90 ? -3.274 0.610 12.658 1.00 64.94 90 LEU A C 1
ATOM 712 O O . LEU A 1 90 ? -2.572 1.434 13.224 1.00 64.94 90 LEU A O 1
ATOM 716 N N . ASP A 1 91 ? -4.319 0.045 13.264 1.00 66.25 91 ASP A N 1
ATOM 717 C CA . ASP A 1 91 ? -4.655 0.242 14.682 1.00 66.25 91 ASP A CA 1
ATOM 718 C C . ASP A 1 91 ? -4.000 -0.860 15.535 1.00 66.25 91 ASP A C 1
ATOM 720 O O . ASP A 1 91 ? -4.647 -1.605 16.270 1.00 66.25 91 ASP A O 1
ATOM 724 N N . VAL A 1 92 ? -2.695 -1.043 15.331 1.00 71.12 92 VAL A N 1
ATOM 725 C CA . VAL A 1 92 ? -1.878 -2.040 16.031 1.00 71.12 92 VAL A CA 1
ATOM 726 C C . VAL A 1 92 ? -1.131 -1.399 17.188 1.00 71.12 92 VAL A C 1
ATOM 728 O O . VAL A 1 92 ? -0.833 -0.206 17.180 1.00 71.12 92 VAL A O 1
ATOM 731 N N . ASP A 1 93 ? -0.802 -2.198 18.198 1.00 76.44 93 ASP A N 1
ATOM 732 C CA . ASP A 1 93 ? 0.012 -1.724 19.304 1.00 76.44 93 ASP A CA 1
ATOM 733 C C . ASP A 1 93 ? 1.449 -1.418 18.851 1.00 76.44 93 ASP A C 1
ATOM 735 O O . ASP A 1 93 ? 1.948 -1.916 17.837 1.00 76.44 93 ASP A O 1
ATOM 739 N N . TYR A 1 94 ? 2.134 -0.586 19.634 1.00 78.25 94 TYR A N 1
ATOM 740 C CA . TYR A 1 94 ? 3.503 -0.160 19.346 1.00 78.25 94 TYR A CA 1
ATOM 741 C C . TYR A 1 94 ? 4.453 -1.344 19.109 1.00 78.25 94 TYR A C 1
ATOM 743 O O . TYR A 1 94 ? 5.287 -1.294 18.208 1.00 78.25 94 TYR A O 1
ATOM 751 N N . GLN A 1 95 ? 4.301 -2.431 19.872 1.00 79.25 95 GLN A N 1
ATOM 752 C CA . GLN A 1 95 ? 5.174 -3.594 19.753 1.00 79.25 95 GLN A CA 1
ATOM 753 C C . GLN A 1 95 ? 5.034 -4.275 18.386 1.00 79.25 95 GLN A C 1
ATOM 755 O O . GLN A 1 95 ? 6.042 -4.589 17.756 1.00 79.25 95 GLN A O 1
ATOM 760 N N . THR A 1 96 ? 3.805 -4.424 17.889 1.00 77.44 96 THR A N 1
ATOM 761 C CA . THR A 1 96 ? 3.543 -4.952 16.547 1.00 77.44 96 THR A CA 1
ATOM 762 C C . THR A 1 96 ? 4.180 -4.090 15.453 1.00 77.44 96 THR A C 1
ATOM 764 O O . THR A 1 96 ? 4.755 -4.625 14.503 1.00 77.44 96 THR A O 1
ATOM 767 N N . LEU A 1 97 ? 4.083 -2.761 15.566 1.00 78.94 97 LEU A N 1
ATOM 768 C CA . LEU A 1 97 ? 4.688 -1.851 14.591 1.00 78.94 97 LEU A CA 1
ATOM 769 C C . LEU A 1 97 ? 6.217 -1.991 14.569 1.00 78.94 97 LEU A C 1
ATOM 771 O O . LEU A 1 97 ? 6.816 -2.043 13.497 1.00 78.94 97 LEU A O 1
ATOM 775 N N . GLU A 1 98 ? 6.847 -2.078 15.739 1.00 81.31 98 GLU A N 1
ATOM 776 C CA . GLU A 1 98 ? 8.301 -2.222 15.855 1.00 81.31 98 GLU A CA 1
ATOM 777 C C . GLU A 1 98 ? 8.806 -3.589 15.371 1.00 81.31 98 GLU A C 1
ATOM 779 O O . GLU A 1 98 ? 9.866 -3.679 14.749 1.00 81.31 98 GLU A O 1
ATOM 784 N N . GLU A 1 99 ? 8.050 -4.663 15.602 1.00 80.44 99 GLU A N 1
ATOM 785 C CA . GLU A 1 99 ? 8.341 -5.983 15.027 1.00 80.44 99 GLU A CA 1
ATOM 786 C C . GLU A 1 99 ? 8.256 -5.958 13.498 1.00 80.44 99 GLU A C 1
ATOM 788 O O . GLU A 1 99 ? 9.128 -6.498 12.815 1.00 80.44 99 GLU A O 1
ATOM 793 N N . TYR A 1 100 ? 7.260 -5.263 12.952 1.00 76.88 100 TYR A N 1
ATOM 794 C CA . TYR A 1 100 ? 7.113 -5.083 11.515 1.00 76.88 100 TYR A CA 1
ATOM 795 C C . TYR A 1 100 ? 8.273 -4.276 10.909 1.00 76.88 100 TYR A C 1
ATOM 797 O O . TYR A 1 100 ? 8.888 -4.729 9.942 1.00 76.88 100 TYR A O 1
ATOM 805 N N . LYS A 1 101 ? 8.639 -3.132 11.502 1.00 80.50 101 LYS A N 1
ATOM 806 C CA . LYS A 1 101 ? 9.809 -2.351 11.065 1.00 80.50 101 LYS A CA 1
ATOM 807 C C . LYS A 1 101 ? 11.077 -3.204 11.090 1.00 80.50 101 LYS A C 1
ATOM 809 O O . LYS A 1 101 ? 11.867 -3.169 10.153 1.00 80.50 101 LYS A O 1
ATOM 814 N N . ARG A 1 102 ? 11.261 -4.029 12.122 1.00 79.12 102 ARG A N 1
ATOM 815 C CA . ARG A 1 102 ? 12.401 -4.951 12.203 1.00 79.12 102 ARG A CA 1
ATOM 816 C C . ARG A 1 102 ? 12.405 -5.976 11.069 1.00 79.12 102 ARG A C 1
AT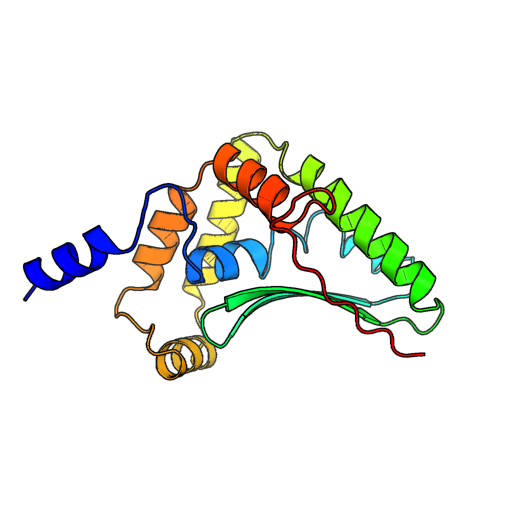OM 818 O O . ARG A 1 102 ? 13.447 -6.181 10.459 1.00 79.12 102 ARG A O 1
ATOM 825 N N . GLY A 1 103 ? 11.249 -6.551 10.737 1.00 74.62 103 GLY A N 1
ATOM 826 C CA . GLY A 1 103 ? 11.117 -7.450 9.587 1.00 74.62 103 GLY A CA 1
ATOM 827 C C . GLY A 1 103 ? 11.474 -6.772 8.261 1.00 74.62 103 GLY A C 1
ATOM 828 O O . GLY A 1 103 ? 12.141 -7.371 7.422 1.00 74.62 103 GLY A O 1
ATOM 829 N N . VAL A 1 104 ? 11.096 -5.502 8.095 1.00 73.81 104 VAL A N 1
ATOM 830 C CA . VAL A 1 104 ? 11.484 -4.677 6.941 1.00 73.81 104 VAL A CA 1
ATOM 831 C C . VAL A 1 104 ? 13.004 -4.462 6.890 1.00 73.81 104 VAL A C 1
ATOM 833 O O . VAL A 1 104 ? 13.606 -4.583 5.824 1.00 73.81 104 VAL A O 1
ATOM 836 N N . ARG A 1 105 ? 13.648 -4.196 8.034 1.00 73.56 105 ARG A N 1
ATOM 837 C CA . ARG A 1 105 ? 15.107 -4.022 8.132 1.00 73.56 105 ARG A CA 1
ATOM 838 C C . ARG A 1 105 ? 15.881 -5.254 7.678 1.00 73.56 105 ARG A C 1
ATOM 840 O O . ARG A 1 105 ? 16.821 -5.131 6.898 1.00 73.56 105 ARG A O 1
ATOM 847 N N . ASP A 1 106 ? 15.491 -6.422 8.179 1.00 69.19 106 ASP A N 1
ATOM 848 C CA . ASP A 1 106 ? 16.178 -7.682 7.882 1.00 69.19 106 ASP A CA 1
ATOM 849 C C . ASP A 1 106 ? 16.092 -8.028 6.385 1.00 69.19 106 ASP A C 1
ATOM 851 O O . ASP A 1 106 ? 16.980 -8.685 5.848 1.00 69.19 106 ASP A O 1
ATOM 855 N N . GLN A 1 107 ? 15.056 -7.536 5.698 1.00 66.25 107 GLN A N 1
ATOM 856 C CA . GLN A 1 107 ? 14.869 -7.692 4.254 1.00 66.25 107 GLN A CA 1
ATOM 857 C C . GLN A 1 107 ? 15.651 -6.660 3.433 1.00 66.25 107 GLN A C 1
ATOM 859 O O . GLN A 1 107 ? 16.169 -7.006 2.374 1.00 66.25 107 GLN A O 1
ATOM 864 N N . LEU A 1 108 ? 15.779 -5.419 3.916 1.00 65.06 108 LEU A N 1
ATOM 865 C CA . LEU A 1 108 ? 16.572 -4.374 3.255 1.00 65.06 108 LEU A CA 1
ATOM 866 C C . LEU A 1 108 ? 18.067 -4.734 3.207 1.00 65.06 108 LEU A C 1
ATOM 868 O O . LEU A 1 108 ? 18.763 -4.371 2.271 1.00 65.06 108 LEU A O 1
ATOM 872 N N . ALA A 1 109 ? 18.555 -5.526 4.166 1.00 59.31 109 ALA A N 1
ATOM 873 C CA . ALA A 1 109 ? 19.921 -6.054 4.155 1.00 59.31 109 ALA A CA 1
ATOM 874 C C . ALA A 1 109 ? 20.202 -7.061 3.011 1.00 59.31 109 ALA A C 1
ATOM 876 O O . ALA A 1 109 ? 21.335 -7.525 2.871 1.00 59.31 109 ALA A O 1
ATOM 877 N N . VAL A 1 110 ? 19.186 -7.424 2.215 1.00 52.59 110 VAL A N 1
ATOM 878 C CA . VAL A 1 110 ? 19.246 -8.410 1.121 1.00 52.59 110 VAL A CA 1
ATOM 879 C C . VAL A 1 110 ? 19.023 -7.738 -0.248 1.00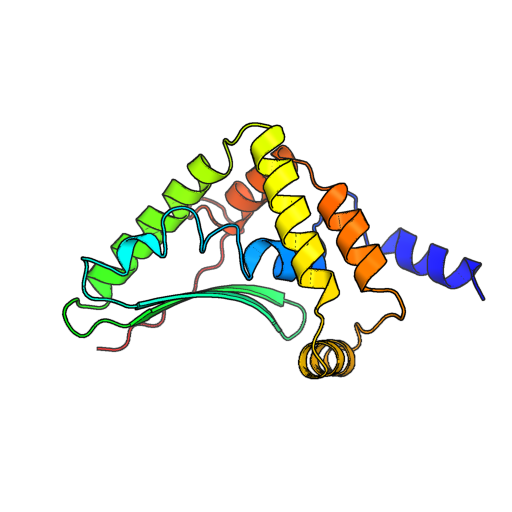 52.59 110 VAL A C 1
ATOM 881 O O . VAL A 1 110 ? 18.515 -8.377 -1.167 1.00 52.59 110 VAL A O 1
ATOM 884 N N . GLU A 1 111 ? 19.378 -6.455 -0.412 1.00 56.69 111 GLU A N 1
ATOM 885 C CA . GLU A 1 111 ? 19.249 -5.761 -1.707 1.00 56.69 111 GLU A CA 1
ATOM 886 C C . GLU A 1 111 ? 19.942 -6.547 -2.836 1.00 56.69 111 GLU A C 1
ATOM 888 O O . GLU A 1 111 ? 21.123 -6.910 -2.769 1.00 56.69 111 GLU A O 1
ATOM 893 N N . THR A 1 112 ? 19.178 -6.849 -3.886 1.00 56.44 112 THR A N 1
ATOM 894 C CA . THR A 1 112 ? 19.667 -7.580 -5.057 1.00 56.44 112 THR A CA 1
ATOM 895 C C . THR A 1 112 ? 20.234 -6.606 -6.093 1.00 56.44 112 THR A C 1
ATOM 897 O O . THR A 1 112 ? 19.901 -5.424 -6.112 1.00 56.44 112 THR A O 1
ATOM 900 N N . GLY A 1 113 ? 21.098 -7.077 -7.001 1.00 54.34 113 GLY A N 1
ATOM 901 C CA . GLY A 1 113 ? 21.686 -6.216 -8.042 1.00 54.34 113 GLY A CA 1
ATOM 902 C C . GLY A 1 113 ? 20.658 -5.525 -8.958 1.00 54.34 113 GLY A C 1
ATOM 903 O O . GLY A 1 113 ? 20.963 -4.473 -9.518 1.00 54.34 113 GLY A O 1
ATOM 904 N N . GLU A 1 114 ? 19.446 -6.078 -9.080 1.00 56.50 114 GLU A N 1
ATOM 905 C CA . GLU A 1 114 ? 18.323 -5.477 -9.816 1.00 56.50 114 GLU A CA 1
ATOM 906 C C . GLU A 1 114 ? 17.746 -4.245 -9.096 1.00 56.50 114 GLU A C 1
ATOM 908 O O . GLU A 1 114 ? 17.421 -3.250 -9.747 1.00 56.50 114 GLU A O 1
ATOM 913 N N . ASP A 1 115 ? 17.694 -4.256 -7.760 1.00 65.00 115 ASP A N 1
ATOM 914 C CA . ASP A 1 115 ? 17.196 -3.130 -6.959 1.00 65.00 115 ASP A CA 1
ATOM 915 C C . ASP A 1 115 ? 18.108 -1.904 -7.106 1.00 65.00 115 ASP A C 1
ATOM 917 O O . ASP A 1 115 ? 17.639 -0.785 -7.326 1.00 65.00 115 ASP A O 1
ATOM 921 N N . ILE A 1 116 ? 19.425 -2.127 -7.100 1.00 66.44 116 ILE A N 1
ATOM 922 C CA . ILE A 1 116 ? 20.429 -1.076 -7.311 1.00 66.44 116 ILE A CA 1
ATOM 923 C C . ILE A 1 116 ? 20.299 -0.466 -8.710 1.00 66.44 116 ILE A C 1
ATOM 925 O O . ILE A 1 116 ? 20.413 0.751 -8.869 1.00 66.44 116 ILE A O 1
ATOM 929 N N . TRP A 1 117 ? 20.055 -1.292 -9.731 1.00 69.38 117 TRP A N 1
ATOM 930 C CA . TRP A 1 117 ? 19.912 -0.809 -11.103 1.00 69.38 117 TRP A CA 1
ATOM 931 C C . TRP A 1 117 ? 18.687 0.099 -11.266 1.00 69.38 117 TRP A C 1
ATOM 933 O O . TRP A 1 117 ? 18.809 1.178 -11.847 1.00 69.38 117 TRP A O 1
ATOM 943 N N . ASN A 1 118 ? 17.553 -0.259 -10.658 1.00 69.31 118 ASN A N 1
ATOM 944 C CA . ASN A 1 118 ? 16.356 0.589 -10.638 1.00 69.31 118 ASN A CA 1
ATOM 945 C C . ASN A 1 118 ? 16.634 1.951 -9.977 1.00 69.31 118 ASN A C 1
ATOM 947 O O . ASN A 1 118 ? 16.301 2.998 -10.533 1.00 69.31 118 ASN A O 1
ATOM 951 N N . LEU A 1 119 ? 17.335 1.961 -8.836 1.00 67.81 119 LEU A N 1
ATOM 952 C CA . LEU A 1 119 ? 17.729 3.204 -8.163 1.00 67.81 119 LEU A CA 1
ATOM 953 C C . LEU A 1 119 ? 18.631 4.086 -9.041 1.00 67.81 119 LEU A C 1
ATOM 955 O O . LEU A 1 119 ? 18.546 5.318 -8.982 1.00 67.81 119 LEU A O 1
ATOM 959 N N . ILE A 1 120 ? 19.506 3.476 -9.846 1.00 71.50 120 ILE A N 1
ATOM 960 C CA . ILE A 1 120 ? 20.371 4.190 -10.794 1.00 71.50 120 ILE A CA 1
ATOM 961 C C . ILE A 1 120 ? 19.542 4.788 -11.936 1.00 71.50 120 ILE A C 1
ATOM 963 O O . ILE A 1 120 ? 19.701 5.976 -12.227 1.00 71.50 120 ILE A O 1
ATOM 967 N N . GLU A 1 121 ? 18.655 4.009 -12.562 1.00 72.50 121 GLU A N 1
ATOM 968 C CA . GLU A 1 121 ? 17.795 4.476 -13.662 1.00 72.50 121 GLU A CA 1
ATOM 969 C C . GLU A 1 121 ? 16.915 5.656 -13.237 1.00 72.50 121 GLU A C 1
ATOM 971 O O . GLU A 1 121 ? 16.763 6.639 -13.966 1.00 72.50 121 GLU A O 1
ATOM 976 N N . GLU A 1 122 ? 16.416 5.614 -12.007 1.00 68.38 122 GLU A N 1
ATOM 977 C CA . GLU A 1 122 ? 15.594 6.669 -11.420 1.00 68.38 122 GLU A CA 1
ATOM 978 C C . GLU A 1 122 ? 16.409 7.857 -10.888 1.00 68.38 122 GLU A C 1
ATOM 980 O O . GLU A 1 122 ? 15.828 8.824 -10.395 1.00 68.38 122 GLU A O 1
ATOM 985 N N . LYS A 1 123 ? 17.746 7.808 -10.989 1.00 69.81 123 LYS A N 1
ATOM 986 C CA . LYS A 1 123 ? 18.692 8.818 -10.479 1.00 69.81 123 LYS A CA 1
ATOM 987 C C . LYS A 1 123 ? 18.581 9.065 -8.970 1.00 69.81 123 LYS A C 1
ATOM 989 O O . LYS A 1 123 ? 18.798 10.181 -8.501 1.00 69.81 123 LYS A O 1
ATOM 994 N N . ARG A 1 124 ? 18.242 8.025 -8.208 1.00 65.75 124 ARG A N 1
ATOM 995 C CA . ARG A 1 124 ? 18.057 8.063 -6.746 1.00 65.75 124 ARG A CA 1
ATOM 996 C C . ARG A 1 124 ? 19.053 7.203 -5.983 1.00 65.75 124 ARG A C 1
ATOM 998 O O . ARG A 1 124 ? 19.013 7.171 -4.757 1.00 65.75 124 ARG A O 1
ATOM 1005 N N . PHE A 1 125 ? 19.968 6.541 -6.688 1.00 65.19 125 PHE A N 1
ATOM 1006 C CA . PHE A 1 125 ? 21.059 5.827 -6.049 1.00 65.19 125 PHE A CA 1
ATOM 1007 C C . PHE A 1 125 ? 21.970 6.805 -5.300 1.00 65.19 125 PHE A C 1
ATOM 1009 O O . PHE A 1 125 ? 22.725 7.577 -5.894 1.00 65.19 125 PHE A O 1
ATOM 1016 N N . VAL A 1 126 ? 21.913 6.738 -3.974 1.00 65.81 126 VAL A N 1
ATOM 1017 C CA . VAL A 1 126 ? 22.855 7.399 -3.077 1.00 65.81 126 VAL A CA 1
ATOM 1018 C C . VAL A 1 126 ? 23.602 6.302 -2.346 1.00 65.81 126 VAL A C 1
ATOM 1020 O O . VAL A 1 126 ? 22.997 5.413 -1.756 1.00 65.81 126 VAL A O 1
ATOM 1023 N N . ARG A 1 127 ? 24.934 6.349 -2.366 1.00 62.62 127 ARG A N 1
ATOM 1024 C CA . ARG A 1 127 ? 25.742 5.390 -1.611 1.00 62.62 127 ARG A CA 1
ATOM 1025 C C . ARG A 1 127 ? 25.388 5.499 -0.121 1.00 62.62 127 ARG A C 1
ATOM 1027 O O . ARG A 1 127 ? 25.579 6.558 0.466 1.00 62.62 127 ARG A O 1
ATOM 1034 N N . GLY A 1 128 ? 24.907 4.407 0.477 1.00 68.19 128 GLY A N 1
ATOM 1035 C CA . GLY A 1 128 ? 24.379 4.399 1.849 1.00 68.19 128 GLY A CA 1
ATOM 1036 C C . GLY A 1 128 ? 22.870 4.657 1.954 1.00 68.19 128 GLY A C 1
ATOM 1037 O O . GLY A 1 128 ? 22.383 4.916 3.053 1.00 68.19 128 GLY A O 1
ATOM 1038 N N . SER A 1 129 ? 22.133 4.576 0.841 1.00 67.81 129 SER A N 1
ATOM 1039 C CA . SER A 1 129 ? 20.670 4.679 0.781 1.00 67.81 129 SER A CA 1
ATOM 1040 C C . SER A 1 129 ? 19.975 3.743 1.763 1.00 67.81 129 SER A C 1
ATOM 1042 O O . SER A 1 129 ? 19.065 4.189 2.445 1.00 67.81 129 SER A O 1
ATOM 1044 N N . GLU A 1 130 ? 20.445 2.504 1.919 1.00 69.62 130 GLU A N 1
ATOM 1045 C CA . GLU A 1 130 ? 19.887 1.529 2.869 1.00 69.62 130 GLU A CA 1
ATOM 1046 C C . GLU A 1 130 ? 19.800 2.083 4.301 1.00 69.62 130 GLU A C 1
ATOM 1048 O O . GLU A 1 130 ? 18.770 1.979 4.964 1.00 69.62 130 GLU A O 1
ATOM 1053 N N . PHE A 1 131 ? 20.870 2.732 4.774 1.00 73.00 131 PHE A N 1
ATOM 1054 C CA . PHE A 1 131 ? 20.921 3.315 6.116 1.00 73.00 131 PHE A CA 1
ATOM 1055 C C . PHE A 1 131 ? 19.967 4.505 6.257 1.00 73.00 131 PHE A C 1
ATOM 1057 O O . PHE A 1 131 ? 19.317 4.661 7.289 1.00 73.00 131 PHE A O 1
ATOM 1064 N N . LEU A 1 132 ? 19.865 5.337 5.219 1.00 74.75 132 LEU A N 1
ATOM 1065 C CA . LEU A 1 132 ? 18.960 6.486 5.206 1.00 74.75 132 LEU A CA 1
ATOM 1066 C C . LEU A 1 132 ? 17.492 6.044 5.180 1.00 74.75 132 LEU A C 1
ATOM 1068 O O . LEU A 1 132 ? 16.700 6.538 5.979 1.00 74.75 132 LEU A O 1
ATOM 1072 N N . ILE A 1 133 ? 17.156 5.074 4.326 1.00 75.06 133 ILE A N 1
ATOM 1073 C CA . ILE A 1 133 ? 15.820 4.475 4.226 1.00 75.06 133 ILE A CA 1
ATOM 1074 C C . ILE A 1 133 ? 15.443 3.834 5.557 1.00 75.06 133 ILE A C 1
ATOM 1076 O O . ILE A 1 133 ? 14.333 4.039 6.042 1.00 75.06 133 ILE A O 1
ATOM 1080 N N . TRP A 1 134 ? 16.363 3.087 6.176 1.00 77.56 134 TRP A N 1
ATOM 1081 C CA . TRP A 1 134 ? 16.100 2.468 7.468 1.00 77.56 134 TRP A CA 1
ATOM 1082 C C . TRP A 1 134 ? 15.844 3.501 8.565 1.00 77.56 134 TRP A C 1
ATOM 1084 O O . TRP A 1 134 ? 14.839 3.393 9.258 1.00 77.56 134 TRP A O 1
ATOM 1094 N N . ASN A 1 135 ? 16.704 4.513 8.710 1.00 80.06 135 ASN A N 1
ATOM 1095 C CA . ASN A 1 135 ? 16.508 5.548 9.729 1.00 80.06 135 ASN A CA 1
ATOM 1096 C C . ASN A 1 135 ? 15.164 6.259 9.557 1.00 80.06 135 ASN A C 1
ATOM 1098 O O . ASN A 1 135 ? 14.493 6.582 10.538 1.00 80.06 135 ASN A O 1
ATOM 1102 N N . GLU A 1 136 ? 14.757 6.483 8.308 1.00 81.31 136 GLU A N 1
ATOM 1103 C CA . GLU A 1 136 ? 13.452 7.043 8.009 1.00 81.31 136 GLU A CA 1
ATOM 1104 C C . GLU A 1 136 ? 12.329 6.092 8.444 1.00 81.31 136 GLU A C 1
ATOM 1106 O O . GLU A 1 136 ? 11.474 6.491 9.233 1.00 81.31 136 GLU A O 1
ATOM 1111 N N . VAL A 1 137 ? 12.372 4.822 8.024 1.00 80.94 137 VAL A N 1
ATOM 1112 C CA . VAL A 1 137 ? 11.404 3.779 8.411 1.00 80.94 137 VAL A CA 1
ATOM 1113 C C . VAL A 1 137 ? 11.301 3.615 9.930 1.00 80.94 137 VAL A C 1
ATOM 1115 O O . VAL A 1 137 ? 10.199 3.505 10.470 1.00 80.94 137 VAL A O 1
ATOM 1118 N N . GLU A 1 138 ? 12.429 3.647 10.636 1.00 82.31 138 GLU A N 1
ATOM 1119 C CA . GLU A 1 138 ? 12.501 3.557 12.093 1.00 82.31 138 GLU A CA 1
ATOM 1120 C C . GLU A 1 138 ? 11.831 4.766 12.764 1.00 82.31 138 GLU A C 1
ATOM 1122 O O . GLU A 1 138 ? 11.060 4.603 13.714 1.00 82.31 138 GLU A O 1
ATOM 1127 N N . SER A 1 139 ? 12.038 5.969 12.219 1.00 84.00 139 SER A N 1
ATOM 1128 C CA . SER A 1 139 ? 11.462 7.218 12.732 1.00 84.00 139 SER A CA 1
ATOM 1129 C C . SER A 1 139 ? 9.958 7.383 12.475 1.00 84.00 139 SER A C 1
ATOM 1131 O O . SER A 1 139 ? 9.303 8.178 13.159 1.00 84.00 139 SER A O 1
ATOM 1133 N N . ILE A 1 140 ? 9.393 6.634 11.520 1.00 83.19 140 ILE A N 1
ATOM 1134 C CA . ILE A 1 140 ? 7.972 6.719 11.174 1.00 83.19 140 ILE A CA 1
ATOM 1135 C C . ILE A 1 140 ? 7.122 6.256 12.355 1.00 83.19 140 ILE A C 1
ATOM 1137 O O . ILE A 1 140 ? 7.258 5.145 12.874 1.00 83.19 140 ILE A O 1
ATOM 1141 N N . LYS A 1 141 ? 6.205 7.122 12.775 1.00 83.88 141 LYS A N 1
ATOM 1142 C CA . LYS A 1 141 ? 5.248 6.820 13.837 1.00 83.88 141 LYS A CA 1
ATOM 1143 C C . LYS A 1 141 ? 3.950 6.269 13.262 1.00 83.88 141 LYS A C 1
ATOM 1145 O O . LYS A 1 141 ? 3.624 6.504 12.096 1.00 83.88 141 LYS A O 1
ATOM 1150 N N . LEU A 1 142 ? 3.187 5.576 14.101 1.00 82.06 142 LEU A N 1
ATOM 1151 C CA . LEU A 1 142 ? 1.903 5.001 13.709 1.00 82.06 142 LEU A CA 1
ATOM 1152 C C . LEU A 1 142 ? 0.932 6.069 13.199 1.00 82.06 142 LEU A C 1
ATOM 1154 O O . LEU A 1 142 ? 0.256 5.860 12.197 1.00 82.06 142 LEU A O 1
ATOM 1158 N N . GLU A 1 143 ? 0.914 7.240 13.837 1.00 83.06 143 GLU A N 1
ATOM 1159 C CA . GLU A 1 143 ? 0.020 8.340 13.474 1.00 83.06 143 GLU A CA 1
ATOM 1160 C C . GLU A 1 143 ? 0.275 8.823 12.044 1.00 83.06 143 GLU A C 1
ATOM 1162 O O . GLU A 1 143 ? -0.672 9.103 11.314 1.00 83.06 143 GLU A O 1
ATOM 1167 N N . VAL A 1 144 ? 1.544 8.843 11.621 1.00 82.88 144 VAL A N 1
ATOM 1168 C CA . VAL A 1 144 ? 1.940 9.214 10.255 1.00 82.88 144 VAL A CA 1
ATOM 1169 C C . VAL A 1 144 ? 1.414 8.187 9.253 1.00 82.88 144 VAL A C 1
ATOM 1171 O O . VAL A 1 144 ? 0.876 8.564 8.216 1.00 82.88 144 VAL A O 1
ATOM 1174 N N . LEU A 1 145 ? 1.498 6.890 9.568 1.00 79.81 145 LEU A N 1
ATOM 1175 C CA . LEU A 1 145 ? 0.945 5.832 8.713 1.00 79.81 145 LEU A CA 1
ATOM 1176 C C . LEU A 1 145 ? -0.586 5.897 8.634 1.00 79.81 145 LEU A C 1
ATOM 1178 O O . LEU A 1 145 ? -1.159 5.728 7.556 1.00 79.81 145 LEU A O 1
ATOM 1182 N N . MET A 1 146 ? -1.257 6.173 9.755 1.00 80.50 146 MET A N 1
ATOM 1183 C CA . MET A 1 146 ? -2.712 6.334 9.803 1.00 80.50 146 MET A CA 1
ATOM 1184 C C . MET A 1 146 ? -3.175 7.559 9.012 1.00 80.50 146 MET A C 1
ATOM 1186 O O . MET A 1 146 ? -4.167 7.487 8.283 1.00 80.50 146 MET A O 1
ATOM 1190 N N . GLU A 1 147 ? -2.468 8.682 9.137 1.00 84.06 147 GLU A N 1
ATOM 1191 C CA . GLU A 1 147 ? -2.743 9.889 8.363 1.00 84.06 147 GLU A CA 1
ATOM 1192 C C . GLU A 1 147 ? -2.508 9.647 6.872 1.00 84.06 147 GLU A C 1
ATOM 1194 O O . GLU A 1 147 ? -3.365 9.988 6.056 1.00 84.06 147 GLU A O 1
ATOM 1199 N N . PHE A 1 148 ? -1.414 8.970 6.517 1.00 82.25 148 PHE A N 1
ATOM 1200 C CA . PH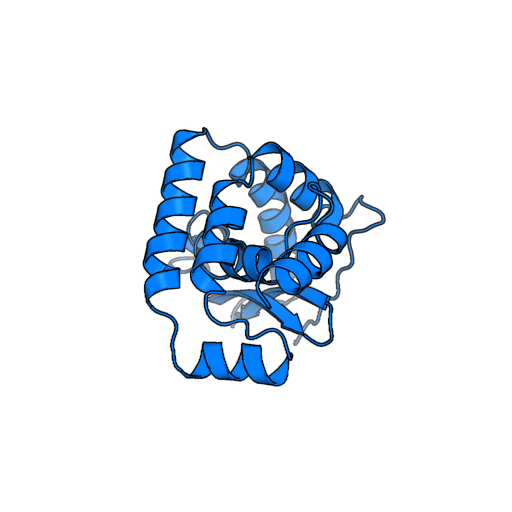E A 1 148 ? -1.113 8.584 5.143 1.00 82.25 148 PHE A CA 1
ATOM 1201 C C . PHE A 1 148 ? -2.214 7.693 4.547 1.00 82.25 148 PHE A C 1
ATOM 1203 O O . PHE A 1 148 ? -2.698 7.955 3.443 1.00 82.25 148 PHE A O 1
ATOM 1210 N N . HIS A 1 149 ? -2.677 6.680 5.289 1.00 80.50 149 HIS A N 1
ATOM 1211 C CA . HIS A 1 149 ? -3.794 5.824 4.869 1.00 80.50 149 HIS A CA 1
ATOM 1212 C C . HIS A 1 149 ? -5.078 6.631 4.659 1.00 80.50 149 HIS A C 1
ATOM 1214 O O . HIS A 1 149 ? -5.716 6.547 3.606 1.00 80.50 149 HIS A O 1
ATOM 1220 N N . LYS A 1 150 ? -5.420 7.491 5.621 1.00 83.81 150 LYS A N 1
ATOM 1221 C CA . LYS A 1 150 ? -6.594 8.363 5.529 1.00 83.81 150 LYS A CA 1
ATOM 1222 C C . LYS A 1 150 ? -6.522 9.302 4.321 1.00 83.81 150 LYS A C 1
ATOM 1224 O O . LYS A 1 150 ? -7.540 9.556 3.683 1.00 83.81 150 LYS A O 1
ATOM 1229 N N . LYS A 1 151 ? -5.334 9.816 4.012 1.00 85.00 151 LYS A N 1
ATOM 1230 C CA . LYS A 1 151 ? -5.102 10.789 2.943 1.00 85.00 151 LYS A CA 1
ATOM 1231 C C . LYS A 1 151 ? -5.129 10.148 1.555 1.00 85.00 151 LYS A C 1
ATOM 1233 O O . LYS A 1 151 ? -5.793 10.685 0.672 1.00 85.00 151 LYS A O 1
ATOM 1238 N N . PHE A 1 152 ? -4.485 8.997 1.364 1.00 84.00 152 PHE A N 1
ATOM 1239 C CA . PHE A 1 152 ? -4.271 8.431 0.024 1.00 84.00 152 PHE A CA 1
ATOM 1240 C C . PHE A 1 152 ? -5.091 7.176 -0.294 1.00 84.00 152 PHE A C 1
ATOM 1242 O O . PHE A 1 152 ? -5.369 6.927 -1.465 1.00 84.00 152 PHE A O 1
ATOM 1249 N N . PHE A 1 153 ? -5.525 6.408 0.709 1.00 80.06 153 PHE A N 1
ATOM 1250 C CA . PHE A 1 153 ? -6.245 5.142 0.498 1.00 80.06 153 PHE A CA 1
ATOM 1251 C C . PHE A 1 153 ? -7.751 5.227 0.749 1.00 80.06 153 PHE A C 1
ATOM 1253 O O . PHE A 1 153 ? -8.496 4.357 0.302 1.00 80.06 153 PHE A O 1
ATOM 1260 N N . THR A 1 154 ? -8.219 6.260 1.449 1.00 82.62 154 THR A N 1
ATOM 1261 C CA . THR A 1 154 ? -9.648 6.425 1.742 1.00 82.62 154 THR A CA 1
ATOM 1262 C C . THR A 1 154 ? -10.372 7.085 0.568 1.00 82.62 154 THR A C 1
ATOM 1264 O O . THR A 1 154 ? -10.058 8.222 0.226 1.00 82.62 154 THR A O 1
ATOM 1267 N N . GLU A 1 155 ? -11.392 6.427 0.004 1.00 80.31 155 GLU A N 1
ATOM 1268 C CA . GLU A 1 155 ? -12.116 6.917 -1.188 1.00 80.31 155 GLU A CA 1
ATOM 1269 C C . GLU A 1 155 ? -12.769 8.298 -0.999 1.00 80.31 155 GLU A C 1
ATOM 1271 O O . GLU A 1 155 ? -12.910 9.050 -1.959 1.00 80.31 155 GLU A O 1
ATOM 1276 N N . SER A 1 156 ? -13.145 8.674 0.229 1.00 82.56 156 SER A N 1
ATOM 1277 C CA . SER A 1 156 ? -13.696 10.006 0.518 1.00 82.56 156 SER A CA 1
ATOM 1278 C C . SER A 1 156 ? -12.649 11.126 0.525 1.00 82.56 156 SER A C 1
ATOM 1280 O O . SER A 1 156 ? -13.013 12.293 0.667 1.00 82.56 156 SER A O 1
ATOM 1282 N N . SER A 1 157 ? -11.356 10.798 0.466 1.00 84.69 157 SER A N 1
ATOM 1283 C CA . SER A 1 157 ? -10.287 11.792 0.457 1.00 84.69 157 SER A CA 1
ATOM 1284 C C . SER A 1 157 ? -10.155 12.425 -0.931 1.00 84.69 157 SER A C 1
ATOM 1286 O O . SER A 1 157 ? -10.059 11.696 -1.919 1.00 84.69 157 SER A O 1
ATOM 1288 N N . PRO A 1 158 ? -10.055 13.764 -1.037 1.00 87.19 158 PRO A N 1
ATOM 1289 C CA . PRO A 1 158 ? -9.803 14.431 -2.316 1.00 87.19 158 PRO A CA 1
ATOM 1290 C C . PRO A 1 158 ? -8.428 14.089 -2.915 1.00 87.19 158 PRO A C 1
ATOM 1292 O O . PRO A 1 158 ? -8.187 14.343 -4.093 1.00 87.19 158 PRO A O 1
ATOM 1295 N N . GLU A 1 159 ? -7.522 13.524 -2.114 1.00 86.06 159 GLU A N 1
ATOM 1296 C CA . GLU A 1 159 ? -6.174 13.134 -2.533 1.00 86.06 159 GLU A CA 1
ATOM 1297 C C . GLU A 1 159 ? -6.065 11.652 -2.913 1.00 86.06 159 GLU A C 1
ATOM 1299 O O . GLU A 1 159 ? -5.046 11.231 -3.465 1.00 86.06 159 GLU A O 1
ATOM 1304 N N . CYS A 1 160 ? -7.123 10.866 -2.687 1.00 85.81 160 CYS A N 1
ATOM 1305 C CA . CYS A 1 160 ? -7.179 9.486 -3.144 1.00 85.81 160 CYS A CA 1
ATOM 1306 C C . CYS A 1 160 ? -7.361 9.454 -4.666 1.00 85.81 160 CYS A C 1
ATOM 1308 O O . CYS A 1 160 ? -8.388 9.867 -5.208 1.00 85.81 160 CYS A O 1
ATOM 1310 N N . ARG A 1 161 ? -6.347 8.947 -5.371 1.00 88.56 161 ARG A N 1
ATOM 1311 C CA . ARG A 1 161 ? -6.386 8.731 -6.821 1.00 88.56 161 ARG A CA 1
ATOM 1312 C C . ARG A 1 161 ? -6.371 7.239 -7.091 1.00 88.56 161 ARG A C 1
ATOM 1314 O O . ARG A 1 161 ? -5.427 6.551 -6.717 1.00 88.56 161 ARG A O 1
ATOM 1321 N N . LYS A 1 162 ? -7.405 6.748 -7.768 1.00 88.69 162 LYS A N 1
ATOM 1322 C CA . LYS A 1 162 ? -7.591 5.324 -8.037 1.00 88.69 162 LYS A CA 1
ATOM 1323 C C . LYS A 1 162 ? -7.859 5.091 -9.513 1.00 88.69 162 LYS A C 1
ATOM 1325 O O . LYS A 1 162 ? -8.734 5.722 -10.100 1.00 88.69 162 LYS A O 1
ATOM 1330 N N . ALA A 1 163 ? -7.121 4.152 -10.085 1.00 90.44 163 ALA A N 1
ATOM 1331 C CA . ALA A 1 163 ? -7.376 3.612 -11.408 1.00 90.44 163 ALA A CA 1
ATOM 1332 C C . ALA A 1 163 ? -7.710 2.128 -11.264 1.00 90.44 163 ALA A C 1
ATOM 1334 O O . ALA A 1 163 ? -7.101 1.426 -10.458 1.00 90.44 163 ALA A O 1
ATOM 1335 N N . VAL A 1 164 ? -8.692 1.659 -12.030 1.00 91.06 164 VAL A N 1
ATOM 1336 C CA . VAL A 1 164 ? -9.111 0.257 -12.022 1.00 91.06 164 VAL A CA 1
ATOM 1337 C C . VAL A 1 164 ? -9.093 -0.256 -13.449 1.00 91.06 164 VAL A C 1
ATOM 1339 O O . VAL A 1 164 ? -9.718 0.331 -14.331 1.00 91.06 164 VAL A O 1
ATOM 1342 N N . VAL A 1 165 ? -8.394 -1.368 -13.657 1.00 92.00 165 VAL A N 1
ATOM 1343 C CA . VAL A 1 165 ? -8.380 -2.098 -14.922 1.00 92.00 165 VAL A CA 1
ATOM 1344 C C . VAL A 1 165 ? -9.048 -3.445 -14.684 1.00 92.00 165 VAL A C 1
ATOM 1346 O O . VAL A 1 165 ? -8.565 -4.254 -13.898 1.00 92.00 165 VAL A O 1
ATOM 1349 N N . CYS A 1 166 ? -10.178 -3.671 -15.351 1.00 91.94 166 CYS A N 1
ATOM 1350 C CA . CYS A 1 166 ? -10.920 -4.927 -15.287 1.00 91.94 166 CYS A CA 1
ATOM 1351 C C . CYS A 1 166 ? -10.755 -5.678 -16.609 1.00 91.94 166 CYS A C 1
ATOM 1353 O O . CYS A 1 166 ? -11.108 -5.145 -17.661 1.00 91.94 166 CYS A O 1
ATOM 1355 N N . ILE A 1 167 ? -10.264 -6.914 -16.543 1.00 90.69 167 ILE A N 1
ATOM 1356 C CA . ILE A 1 167 ? -10.133 -7.815 -17.693 1.00 90.69 167 ILE A CA 1
ATOM 1357 C C . ILE A 1 167 ? -11.181 -8.918 -17.528 1.00 90.69 167 ILE A C 1
ATOM 1359 O O . ILE A 1 167 ? -11.211 -9.567 -16.483 1.00 90.69 167 ILE A O 1
ATOM 1363 N N . TYR A 1 168 ? -12.059 -9.070 -18.523 1.00 85.00 168 TYR A N 1
ATOM 1364 C CA . TYR A 1 168 ? -13.148 -10.054 -18.542 1.00 85.00 168 TYR A CA 1
ATOM 1365 C C . TYR A 1 168 ? -12.800 -11.258 -19.409 1.00 85.00 168 TYR A C 1
ATOM 1367 O O . TYR A 1 168 ? -12.181 -11.042 -20.476 1.00 85.00 168 TYR A O 1
#

Organism: NCBI:txid1685480

pLDDT: mean 70.59, std 15.59, range [30.53, 92.0]

Sequence (168 aa):
MTREVEELVGEMIEPQHMSPLAFKTLFSRPFLQDRDCNKTEEGLGYNVECMADFVGGISSFSVTVISSRYNPTFLLHRINQCIDKCRGLLDVDYQTLEEYKRGVRDQLAVETGEDIWNLIEEKRFVRGSEFLIWNEVESIKLEVLMEFHKKFFTESSPECRKAVVCIY

InterPro domains:
  IPR011249 Metalloenzyme, LuxS/M16 peptidase-like [SSF63411] (40-165)
  IPR054734 Coenzyme PQQ synthesis protein F-like, C-terminal lobe, domain 4 [PF22456] (40-109)